Protein AF-A0A7V0Z5K1-F1 (afdb_monomer)

pLDDT: mean 81.0, std 16.74, range [35.5, 97.25]

Structure (mmCIF, N/CA/C/O backbone):
data_AF-A0A7V0Z5K1-F1
#
_entry.id   AF-A0A7V0Z5K1-F1
#
loop_
_atom_site.group_PDB
_atom_site.id
_atom_site.type_symbol
_atom_site.label_atom_id
_atom_site.label_alt_id
_atom_site.label_comp_id
_atom_site.label_asym_id
_atom_site.label_entity_id
_atom_site.label_seq_id
_atom_site.pdbx_PDB_ins_code
_atom_site.Cartn_x
_atom_site.Cartn_y
_atom_site.Cartn_z
_atom_site.occupancy
_atom_site.B_iso_or_equiv
_atom_site.auth_seq_id
_atom_site.auth_comp_id
_atom_site.auth_asym_id
_atom_site.auth_atom_id
_atom_site.pdbx_PDB_model_num
ATOM 1 N N . MET A 1 1 ? 44.130 6.500 -6.501 1.00 37.78 1 MET A N 1
ATOM 2 C CA . MET A 1 1 ? 42.808 7.122 -6.704 1.00 37.78 1 MET A CA 1
ATOM 3 C C . MET A 1 1 ? 42.541 7.096 -8.199 1.00 37.78 1 MET A C 1
ATOM 5 O O . MET A 1 1 ? 42.992 7.978 -8.914 1.00 37.78 1 MET A O 1
ATOM 9 N N . ARG A 1 2 ? 41.997 5.974 -8.691 1.00 42.97 2 ARG A N 1
ATOM 10 C CA . ARG A 1 2 ? 41.716 5.801 -10.118 1.00 42.97 2 ARG A CA 1
ATOM 11 C C . ARG A 1 2 ? 40.490 6.647 -10.420 1.00 42.97 2 ARG A C 1
ATOM 13 O O . ARG A 1 2 ? 39.440 6.419 -9.828 1.00 42.97 2 ARG A O 1
ATOM 20 N N . ILE A 1 3 ? 40.665 7.624 -11.299 1.00 46.34 3 ILE A N 1
ATOM 21 C CA . ILE A 1 3 ? 39.596 8.082 -12.179 1.00 46.34 3 ILE A CA 1
ATOM 22 C C . ILE A 1 3 ? 38.985 6.784 -12.718 1.00 46.34 3 ILE A C 1
ATOM 24 O O . ILE A 1 3 ? 39.670 6.044 -13.417 1.00 46.34 3 ILE A O 1
ATOM 28 N N . LEU A 1 4 ? 37.789 6.415 -12.251 1.00 48.31 4 LEU A N 1
ATOM 29 C CA . LEU A 1 4 ? 36.983 5.403 -12.926 1.00 48.31 4 LEU A CA 1
ATOM 30 C C . LEU A 1 4 ? 36.868 5.925 -14.350 1.00 48.31 4 LEU A C 1
ATOM 32 O O . LEU A 1 4 ? 36.308 7.006 -14.523 1.00 48.31 4 LEU A O 1
ATOM 36 N N . ASP A 1 5 ? 37.544 5.258 -15.288 1.00 53.50 5 ASP A N 1
ATOM 37 C CA . ASP A 1 5 ? 37.783 5.728 -16.650 1.00 53.50 5 ASP A CA 1
ATOM 38 C C . ASP A 1 5 ? 36.546 6.442 -17.187 1.00 53.50 5 ASP A C 1
ATOM 40 O O . ASP A 1 5 ? 35.532 5.813 -17.489 1.00 53.50 5 ASP A O 1
ATOM 44 N N . ALA A 1 6 ? 36.612 7.773 -17.269 1.00 56.00 6 ALA A N 1
ATOM 45 C CA . ALA A 1 6 ? 35.487 8.582 -17.724 1.00 56.00 6 ALA A CA 1
ATOM 46 C C . ALA A 1 6 ? 35.054 8.166 -19.142 1.00 56.00 6 ALA A C 1
ATOM 48 O O . ALA A 1 6 ? 33.877 8.267 -19.471 1.00 56.00 6 ALA A O 1
ATOM 49 N N . GLY A 1 7 ? 35.986 7.617 -19.935 1.00 57.88 7 GLY A N 1
ATOM 50 C CA . GLY A 1 7 ? 35.713 6.968 -21.218 1.00 57.88 7 GLY A CA 1
ATOM 51 C C . GLY A 1 7 ? 34.882 5.687 -21.090 1.00 57.88 7 GLY A C 1
ATOM 52 O O . GLY A 1 7 ? 33.883 5.557 -21.781 1.00 57.88 7 GLY A O 1
ATOM 53 N N . TYR A 1 8 ? 35.201 4.793 -20.147 1.00 59.69 8 TYR A N 1
ATOM 54 C CA . TYR A 1 8 ? 34.427 3.565 -19.919 1.00 59.69 8 TYR A CA 1
ATOM 55 C C . TYR A 1 8 ? 33.021 3.865 -19.388 1.00 59.69 8 TYR A C 1
ATOM 57 O O . TYR A 1 8 ? 32.052 3.237 -19.802 1.00 59.69 8 TYR A O 1
ATOM 65 N N . VAL A 1 9 ? 32.879 4.842 -18.486 1.00 61.00 9 VAL A N 1
ATOM 66 C CA . VAL A 1 9 ? 31.556 5.265 -18.004 1.00 61.00 9 VAL A CA 1
ATOM 67 C C . VAL A 1 9 ? 30.765 5.934 -19.129 1.00 61.00 9 VAL A C 1
ATOM 69 O O . VAL A 1 9 ? 29.596 5.612 -19.284 1.00 61.00 9 VAL A O 1
ATOM 72 N N . SER A 1 10 ? 31.391 6.797 -19.939 1.00 63.28 10 SER A N 1
ATOM 73 C CA . SER A 1 10 ? 30.771 7.452 -21.104 1.00 63.28 10 SER A CA 1
ATOM 74 C C . SER A 1 10 ? 30.281 6.453 -22.153 1.00 63.28 10 SER A C 1
ATOM 76 O O . SER A 1 10 ? 29.160 6.582 -22.633 1.00 63.28 10 SER A O 1
ATOM 78 N N . GLU A 1 11 ? 31.102 5.468 -22.518 1.00 66.81 11 GLU A N 1
ATOM 79 C CA . GLU A 1 11 ? 30.766 4.463 -23.536 1.00 66.81 11 GLU A CA 1
ATOM 80 C C . GLU A 1 11 ? 29.673 3.498 -23.056 1.00 66.81 11 GLU A C 1
ATOM 82 O O . GLU A 1 11 ? 28.839 3.070 -23.850 1.00 66.81 11 GLU A O 1
ATOM 87 N N . ASN A 1 12 ? 29.618 3.218 -21.749 1.00 72.69 12 ASN A N 1
ATOM 88 C CA . ASN A 1 12 ? 28.630 2.317 -21.154 1.00 72.69 12 ASN A CA 1
ATOM 89 C C . ASN A 1 12 ? 27.445 3.046 -20.490 1.00 72.69 12 ASN A C 1
ATOM 91 O O . ASN A 1 12 ? 26.590 2.388 -19.895 1.00 72.69 12 ASN A O 1
ATOM 95 N N . MET A 1 13 ? 27.354 4.384 -20.571 1.00 76.44 13 MET A N 1
ATOM 96 C CA . MET A 1 13 ? 26.249 5.146 -19.961 1.00 76.44 13 MET A CA 1
ATOM 97 C C . MET A 1 13 ? 24.903 4.711 -20.532 1.00 76.44 13 MET A C 1
ATOM 99 O O . MET A 1 13 ? 23.965 4.477 -19.775 1.00 76.44 13 MET A O 1
ATOM 103 N N . ASP A 1 14 ? 24.799 4.571 -21.853 1.00 80.38 14 ASP A N 1
ATOM 104 C CA . ASP A 1 14 ? 23.545 4.195 -22.508 1.00 80.38 14 ASP A CA 1
ATOM 105 C C . ASP A 1 14 ? 23.090 2.786 -22.122 1.00 80.38 14 ASP A C 1
ATOM 107 O O . ASP A 1 14 ? 21.895 2.547 -21.930 1.00 80.38 14 ASP A O 1
ATOM 111 N N . GLU A 1 15 ? 24.034 1.857 -21.977 1.00 80.31 15 GLU A N 1
ATOM 112 C CA . GLU A 1 15 ? 23.768 0.491 -21.530 1.00 80.31 15 GLU A CA 1
ATOM 113 C C . GLU A 1 15 ? 23.374 0.457 -20.050 1.00 80.31 15 GLU A C 1
ATOM 115 O O . GLU A 1 15 ? 22.356 -0.138 -19.700 1.00 80.31 15 GLU A O 1
ATOM 120 N N . ALA A 1 16 ? 24.089 1.190 -19.193 1.00 80.44 16 ALA A N 1
ATOM 121 C CA . ALA A 1 16 ? 23.734 1.342 -17.788 1.00 80.44 16 ALA A CA 1
ATOM 122 C C . ALA A 1 16 ? 22.339 1.965 -17.632 1.00 80.44 16 ALA A C 1
ATOM 124 O O . ALA A 1 16 ? 21.521 1.468 -16.862 1.00 80.44 16 ALA A O 1
ATOM 125 N N . HIS A 1 17 ? 22.017 3.008 -18.399 1.00 80.94 17 HIS A N 1
ATOM 126 C CA . HIS A 1 17 ? 20.690 3.613 -18.401 1.00 80.94 17 HIS A CA 1
ATOM 127 C C . HIS A 1 17 ? 19.615 2.636 -18.869 1.00 80.94 17 HIS A C 1
ATOM 129 O O . HIS A 1 17 ? 18.561 2.581 -18.244 1.00 80.94 17 HIS A O 1
ATOM 135 N N . LYS A 1 18 ? 19.851 1.855 -19.932 1.00 83.06 18 LYS A N 1
ATOM 136 C CA . LYS A 1 18 ? 18.919 0.798 -20.361 1.00 83.06 18 LYS A CA 1
ATOM 137 C C . LYS A 1 18 ? 18.683 -0.212 -19.240 1.00 83.06 18 LYS A C 1
ATOM 139 O O . LYS A 1 18 ? 17.529 -0.438 -18.889 1.00 83.06 18 LYS A O 1
ATOM 144 N N . LEU A 1 19 ? 19.747 -0.700 -18.607 1.00 82.06 19 LEU A N 1
ATOM 145 C CA . LEU A 1 19 ? 19.650 -1.636 -17.492 1.00 82.06 19 LEU A CA 1
ATOM 146 C C . LEU A 1 19 ? 18.870 -1.0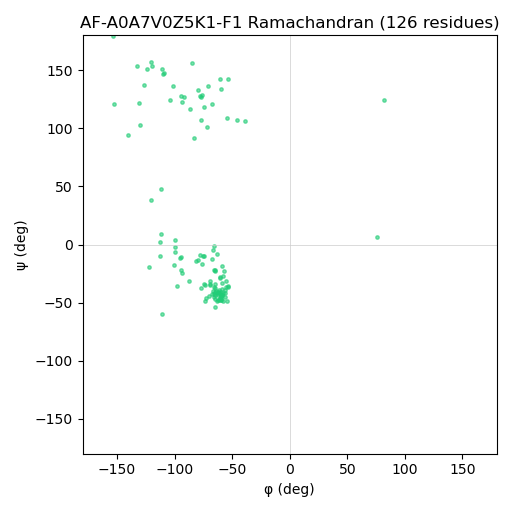38 -16.314 1.00 82.06 19 LEU A C 1
ATOM 148 O O . LEU A 1 19 ? 17.958 -1.675 -15.799 1.00 82.06 19 LEU A O 1
ATOM 152 N N . PHE A 1 20 ? 19.158 0.209 -15.924 1.00 79.81 20 PHE A N 1
ATOM 153 C CA . PHE A 1 20 ? 18.401 0.903 -14.878 1.00 79.81 20 PHE A CA 1
ATOM 154 C C . PHE A 1 20 ? 16.921 1.014 -15.226 1.00 79.81 20 PHE A C 1
ATOM 156 O O . PHE A 1 20 ? 16.076 0.851 -14.350 1.00 79.81 20 PHE A O 1
ATOM 163 N N . ARG A 1 21 ? 16.588 1.251 -16.500 1.00 80.12 21 ARG A N 1
ATOM 164 C CA . ARG A 1 21 ? 15.191 1.264 -16.932 1.00 80.12 21 ARG A CA 1
ATOM 165 C C . ARG A 1 21 ? 14.530 -0.098 -16.810 1.00 80.12 21 ARG A C 1
ATOM 167 O O . ARG A 1 21 ? 13.369 -0.170 -16.433 1.00 80.12 21 ARG A O 1
ATOM 174 N N . GLU A 1 22 ? 15.253 -1.171 -17.082 1.00 80.94 22 GLU A N 1
ATOM 175 C CA . GLU A 1 22 ? 14.721 -2.531 -17.017 1.00 80.94 22 GLU A CA 1
ATOM 176 C C . GLU A 1 22 ? 14.520 -3.025 -15.578 1.00 80.94 22 GLU A C 1
ATOM 178 O O . GLU A 1 22 ? 13.537 -3.714 -15.301 1.00 80.94 22 GLU A O 1
ATOM 183 N N . ILE A 1 23 ? 15.390 -2.628 -14.646 1.00 82.94 23 ILE A N 1
ATOM 184 C CA . ILE A 1 23 ? 15.346 -3.106 -13.253 1.00 82.94 23 ILE A CA 1
ATOM 185 C C . ILE A 1 23 ? 14.572 -2.189 -12.299 1.00 82.94 23 ILE A C 1
ATOM 187 O O . ILE A 1 23 ? 14.326 -2.573 -11.157 1.00 82.94 23 ILE A O 1
ATOM 191 N N . TYR A 1 24 ? 14.212 -0.972 -12.717 1.00 85.00 24 TYR A N 1
ATOM 192 C CA . TYR A 1 24 ? 13.533 -0.024 -11.835 1.00 85.00 24 TYR A CA 1
ATOM 193 C C . TYR A 1 24 ? 12.052 -0.378 -11.664 1.00 85.00 24 TYR A C 1
ATOM 195 O O . TYR A 1 24 ? 11.230 -0.174 -12.564 1.00 85.00 24 TYR A O 1
ATOM 203 N N . THR A 1 25 ? 11.715 -0.896 -10.482 1.00 91.81 25 THR A N 1
ATOM 204 C CA . THR A 1 25 ? 10.358 -1.310 -10.125 1.00 91.81 25 THR A CA 1
ATOM 205 C 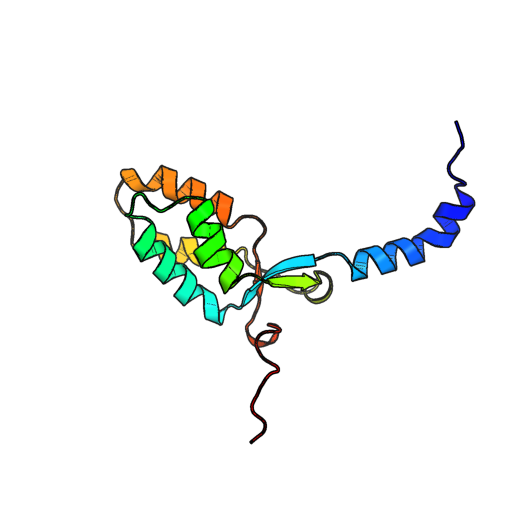C . THR A 1 25 ? 9.727 -0.419 -9.066 1.00 91.81 25 THR A C 1
ATOM 207 O O . THR A 1 25 ? 10.407 0.094 -8.179 1.00 91.81 25 THR A O 1
ATOM 210 N N . ILE A 1 26 ? 8.404 -0.319 -9.114 1.00 92.81 26 ILE A N 1
ATOM 211 C CA . ILE A 1 26 ? 7.563 0.263 -8.073 1.00 92.81 26 ILE A CA 1
ATOM 212 C C . ILE A 1 26 ? 6.568 -0.753 -7.533 1.00 92.81 26 ILE A C 1
ATOM 214 O O . ILE A 1 26 ? 6.157 -1.674 -8.237 1.00 92.81 26 ILE A O 1
ATOM 218 N N . MET A 1 27 ? 6.155 -0.544 -6.286 1.00 96.12 27 MET A N 1
ATOM 219 C CA . MET A 1 27 ? 5.056 -1.283 -5.681 1.00 96.12 27 MET A CA 1
ATOM 220 C C . MET A 1 27 ? 3.728 -0.746 -6.204 1.00 96.12 27 MET A C 1
ATOM 222 O O . MET A 1 27 ? 3.458 0.454 -6.115 1.00 96.12 27 MET A O 1
ATOM 226 N N . VAL A 1 28 ? 2.892 -1.636 -6.725 1.00 96.00 28 VAL A N 1
ATOM 227 C CA . VAL A 1 28 ? 1.588 -1.282 -7.283 1.00 96.00 28 VAL A CA 1
ATOM 228 C C . VAL A 1 28 ? 0.483 -2.193 -6.772 1.00 96.00 28 VAL A C 1
ATOM 230 O O . VAL A 1 28 ? 0.716 -3.350 -6.422 1.00 96.00 28 VAL A O 1
ATOM 233 N N . VAL A 1 29 ? -0.733 -1.657 -6.771 1.00 96.38 29 VAL A N 1
ATOM 234 C CA . VAL A 1 29 ? -1.990 -2.356 -6.502 1.00 96.38 29 VAL A CA 1
ATOM 235 C C . VAL A 1 29 ? -2.942 -2.093 -7.662 1.00 96.38 29 VAL A C 1
ATOM 237 O O . VAL A 1 29 ? -3.061 -0.965 -8.134 1.00 96.38 29 VAL A O 1
ATOM 240 N N . SER A 1 30 ? -3.648 -3.130 -8.109 1.00 94.88 30 SER A N 1
ATOM 241 C CA . SER A 1 30 ? -4.702 -2.984 -9.115 1.00 94.88 30 SER A CA 1
ATOM 242 C C . SER A 1 30 ? -5.926 -2.279 -8.526 1.00 94.88 30 SER A C 1
ATOM 244 O O . SER A 1 30 ? -6.365 -2.612 -7.424 1.00 94.88 30 SER A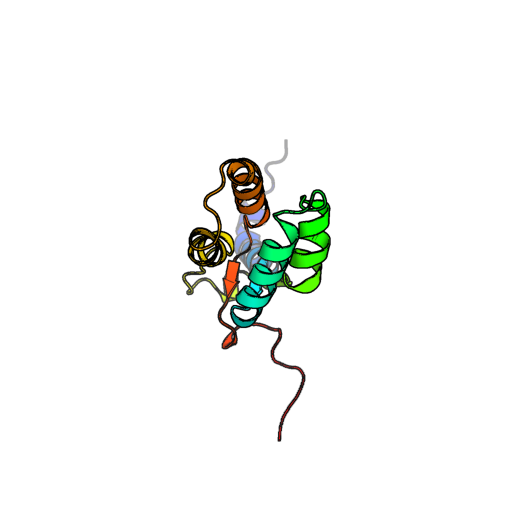 O 1
ATOM 246 N N . GLU A 1 31 ? -6.504 -1.328 -9.261 1.00 93.75 31 GLU A N 1
ATOM 247 C CA . GLU A 1 31 ? -7.633 -0.510 -8.797 1.00 93.75 31 GLU A CA 1
ATOM 248 C C . GLU A 1 31 ? -8.828 -1.342 -8.295 1.00 93.75 31 GLU A C 1
ATOM 250 O O . GLU A 1 31 ? -9.441 -0.996 -7.287 1.00 93.75 31 GLU A O 1
ATOM 255 N N . ASP A 1 32 ? -9.110 -2.492 -8.916 1.00 93.12 32 ASP A N 1
ATOM 256 C CA . ASP A 1 32 ? -10.198 -3.396 -8.513 1.00 93.12 32 ASP A CA 1
ATOM 257 C C . ASP A 1 32 ? -9.984 -4.069 -7.145 1.00 93.12 32 ASP A C 1
ATOM 259 O O . ASP A 1 32 ? -10.913 -4.657 -6.598 1.00 93.12 32 ASP A O 1
ATOM 263 N N . LYS A 1 33 ? -8.775 -3.998 -6.575 1.00 94.88 33 LYS A N 1
ATOM 264 C CA . LYS A 1 33 ? -8.461 -4.534 -5.240 1.00 94.88 33 LYS A CA 1
ATOM 265 C C . LYS A 1 33 ? -8.553 -3.495 -4.130 1.00 94.88 33 LYS A C 1
ATOM 267 O O . LYS A 1 33 ? -8.556 -3.865 -2.956 1.00 94.88 33 LYS A O 1
ATOM 272 N N . VAL A 1 34 ? -8.657 -2.210 -4.467 1.00 94.50 34 VAL A N 1
ATOM 273 C CA . VAL A 1 34 ? -8.658 -1.121 -3.478 1.00 94.50 34 VAL A CA 1
ATOM 274 C C . VAL A 1 34 ? -9.813 -1.256 -2.486 1.00 94.50 34 VAL A C 1
ATOM 276 O O . VAL A 1 34 ? -9.614 -1.059 -1.290 1.00 94.50 34 VAL A O 1
ATOM 279 N N . GLU A 1 35 ? -11.007 -1.630 -2.948 1.00 92.25 35 GLU A N 1
ATOM 280 C CA . GLU A 1 35 ? -12.175 -1.788 -2.072 1.00 92.25 35 GLU A CA 1
ATOM 281 C C . GLU A 1 35 ? -11.978 -2.918 -1.047 1.00 92.25 35 GLU A C 1
ATOM 283 O O . GLU A 1 35 ? -12.281 -2.753 0.135 1.00 92.25 35 GLU A O 1
ATOM 288 N N . HIS A 1 36 ? -11.372 -4.031 -1.466 1.00 94.50 36 HIS A N 1
ATOM 289 C CA . HIS A 1 36 ? -11.048 -5.152 -0.581 1.00 94.50 36 HIS A CA 1
ATOM 290 C C . HIS A 1 36 ? -10.006 -4.751 0.473 1.00 94.50 36 HIS A C 1
ATOM 292 O O . HIS A 1 36 ? -10.164 -5.050 1.659 1.00 94.50 36 HIS A O 1
ATOM 298 N N . 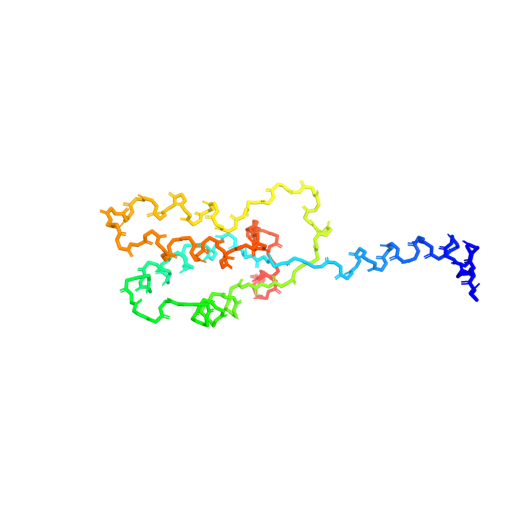ILE A 1 37 ? -8.964 -4.023 0.056 1.00 95.19 37 ILE A N 1
ATOM 299 C CA . ILE A 1 37 ? -7.943 -3.468 0.955 1.00 95.19 37 ILE A CA 1
ATOM 300 C C . ILE A 1 37 ? -8.583 -2.531 1.981 1.00 95.19 37 ILE A C 1
ATOM 302 O O . ILE A 1 37 ? -8.320 -2.648 3.180 1.00 95.19 37 ILE A O 1
ATOM 306 N N . LEU A 1 38 ? -9.446 -1.621 1.525 1.00 92.12 38 LEU A N 1
ATOM 307 C CA . LEU A 1 38 ? -10.150 -0.685 2.391 1.00 92.12 38 LEU A CA 1
ATOM 308 C C . LEU A 1 38 ? -10.992 -1.421 3.434 1.00 92.12 38 LEU A C 1
ATOM 310 O O . LEU A 1 38 ? -10.977 -1.031 4.601 1.00 92.12 38 LEU A O 1
ATOM 314 N N . GLN A 1 39 ? -11.705 -2.476 3.035 1.00 90.88 39 GLN A N 1
ATOM 315 C CA . GLN A 1 39 ? -12.517 -3.263 3.956 1.00 90.88 39 GLN A CA 1
ATOM 316 C C . GLN A 1 39 ? -11.652 -3.926 5.034 1.00 90.88 39 GLN A C 1
ATOM 318 O O . GLN A 1 39 ? -11.915 -3.740 6.221 1.00 90.88 39 GLN A O 1
ATOM 323 N N . LYS A 1 40 ? -10.547 -4.583 4.648 1.00 93.06 40 LYS A N 1
ATOM 324 C CA . LYS A 1 40 ? -9.593 -5.158 5.612 1.00 93.06 40 LYS A CA 1
ATOM 325 C C . LYS A 1 40 ? -9.058 -4.118 6.596 1.00 93.06 40 LYS A C 1
ATOM 327 O O . LYS A 1 40 ? -8.931 -4.399 7.786 1.00 93.06 40 LYS A O 1
ATOM 332 N N . ILE A 1 41 ? -8.732 -2.919 6.111 1.00 91.31 41 ILE A N 1
ATOM 333 C CA . ILE A 1 41 ? -8.248 -1.824 6.957 1.00 91.31 41 ILE A CA 1
ATOM 334 C C . ILE A 1 41 ? -9.335 -1.367 7.929 1.00 91.31 41 ILE A C 1
ATOM 336 O O . ILE A 1 41 ? -9.047 -1.223 9.114 1.00 91.31 41 ILE A O 1
ATOM 340 N N . LYS A 1 42 ? -10.571 -1.157 7.461 1.00 86.94 42 LYS A N 1
ATOM 341 C CA . LYS A 1 42 ? -11.701 -0.752 8.314 1.00 86.94 42 LYS A CA 1
ATOM 342 C C . LYS A 1 42 ? -11.956 -1.763 9.429 1.00 86.94 42 LYS A C 1
ATOM 344 O O . LYS A 1 42 ? -12.138 -1.360 10.574 1.00 86.94 42 LYS A O 1
ATOM 349 N N . ASP A 1 43 ? -11.891 -3.052 9.116 1.00 87.75 43 ASP A N 1
ATOM 350 C CA . ASP A 1 43 ? -12.100 -4.116 10.099 1.00 87.75 43 ASP A CA 1
ATOM 351 C C . ASP A 1 43 ? -10.947 -4.190 11.112 1.00 87.75 43 ASP A C 1
ATOM 353 O O . ASP A 1 43 ? -11.148 -4.459 12.298 1.00 87.75 43 ASP A O 1
ATOM 357 N N . ALA A 1 44 ? -9.719 -3.914 10.666 1.00 88.88 44 ALA A N 1
ATOM 358 C CA . ALA A 1 44 ? -8.536 -4.038 11.503 1.00 88.88 44 ALA A CA 1
ATOM 359 C C . ALA A 1 44 ? -8.211 -2.788 12.326 1.00 88.88 44 ALA A C 1
ATOM 361 O O . ALA A 1 44 ? -7.681 -2.943 13.425 1.00 88.88 44 ALA A O 1
ATOM 362 N N . VAL A 1 45 ? -8.509 -1.572 11.849 1.00 82.88 45 VAL A N 1
ATOM 363 C CA . VAL A 1 45 ? -8.033 -0.306 12.449 1.00 82.88 45 VAL A CA 1
ATOM 364 C C . VAL A 1 45 ? -8.506 -0.116 13.894 1.00 82.88 45 VAL A C 1
ATOM 366 O O . VAL A 1 45 ? -7.796 0.467 14.716 1.00 82.88 45 VAL A O 1
ATOM 369 N N . PHE A 1 46 ? -9.656 -0.682 14.258 1.00 79.31 46 PHE A N 1
ATOM 370 C CA . PHE A 1 46 ? -10.164 -0.664 15.633 1.00 79.31 46 PHE A CA 1
ATOM 371 C C . PHE A 1 46 ? -9.535 -1.733 16.535 1.00 79.31 46 PHE A C 1
ATOM 373 O O . PHE A 1 46 ? -9.620 -1.630 17.755 1.00 79.31 46 PHE A O 1
ATOM 380 N N . SER A 1 47 ? -8.852 -2.723 15.963 1.00 82.56 47 SER A N 1
ATOM 381 C CA . SER A 1 47 ? -8.166 -3.778 16.709 1.00 82.56 47 SER A CA 1
ATOM 382 C C . SER A 1 47 ? -6.761 -3.359 17.159 1.00 82.56 47 SER A C 1
ATOM 384 O O . SER A 1 47 ? -6.099 -2.522 16.534 1.00 82.56 47 SER A O 1
ATOM 386 N N . ASP A 1 48 ? -6.260 -4.005 18.211 1.00 82.62 48 ASP A N 1
ATOM 387 C CA . ASP A 1 48 ? -4.871 -3.854 18.678 1.00 82.62 48 ASP A CA 1
ATOM 388 C C . ASP A 1 48 ? -3.854 -4.567 17.775 1.00 82.62 48 ASP A C 1
ATOM 390 O O . ASP A 1 48 ? -2.646 -4.380 17.902 1.00 82.62 48 ASP A O 1
ATOM 394 N N . ARG A 1 49 ? -4.332 -5.387 16.831 1.00 85.31 49 ARG A N 1
ATOM 395 C CA . ARG A 1 49 ? -3.481 -6.102 15.872 1.00 85.31 49 ARG A CA 1
ATOM 396 C C . ARG A 1 49 ? -3.029 -5.211 14.718 1.00 85.31 49 ARG A C 1
ATOM 398 O O . ARG A 1 49 ? -2.131 -5.604 13.982 1.00 85.31 49 ARG A O 1
ATOM 405 N N . PHE A 1 50 ? -3.636 -4.035 14.557 1.00 89.56 50 PHE A N 1
ATOM 406 C CA . PHE A 1 50 ? -3.309 -3.106 13.484 1.00 89.56 50 PHE A CA 1
ATOM 407 C C . PHE A 1 50 ? -1.949 -2.444 13.714 1.00 89.56 50 PHE A C 1
ATOM 409 O O . PHE A 1 50 ? -1.804 -1.518 14.511 1.00 89.56 50 PHE A O 1
ATOM 416 N N . ASN A 1 51 ? -0.947 -2.950 13.005 1.00 92.62 51 ASN A N 1
ATOM 417 C CA . ASN A 1 51 ? 0.422 -2.460 12.999 1.00 92.62 51 ASN A CA 1
ATOM 418 C C . ASN A 1 51 ? 1.093 -2.812 11.660 1.00 92.62 51 ASN A C 1
ATOM 420 O O . ASN A 1 51 ? 0.494 -3.458 10.797 1.00 92.62 51 ASN A O 1
ATOM 424 N N . TRP A 1 52 ? 2.355 -2.418 11.500 1.00 94.44 52 TRP A N 1
ATOM 425 C CA . TRP A 1 52 ? 3.124 -2.664 10.280 1.00 94.44 52 TRP A CA 1
ATOM 426 C C . TRP A 1 52 ? 3.205 -4.144 9.880 1.00 94.44 52 TRP A C 1
ATOM 428 O O . TRP A 1 52 ? 3.103 -4.472 8.700 1.00 94.44 52 TRP A O 1
ATOM 438 N N . LEU A 1 53 ? 3.358 -5.056 10.847 1.00 95.31 53 LEU A N 1
ATOM 439 C CA . LEU A 1 53 ? 3.455 -6.489 10.561 1.00 95.31 53 LEU A CA 1
ATOM 440 C C . LEU A 1 53 ? 2.143 -7.024 9.979 1.00 95.31 53 LEU A C 1
ATOM 442 O O . LEU A 1 53 ? 2.163 -7.776 9.004 1.00 95.31 53 LEU A O 1
ATOM 446 N N . TRP A 1 54 ? 1.014 -6.606 10.554 1.00 95.75 54 TRP A N 1
ATOM 447 C CA . TRP A 1 54 ? -0.305 -6.924 10.020 1.00 95.75 54 TRP A CA 1
ATOM 448 C C . TRP A 1 54 ? -0.479 -6.351 8.611 1.00 95.75 54 TRP A C 1
ATOM 450 O O . TRP A 1 54 ? -0.843 -7.095 7.708 1.00 95.75 54 TRP A O 1
ATOM 460 N N . PHE A 1 55 ? -0.131 -5.079 8.388 1.00 96.25 55 PHE A N 1
ATOM 461 C CA . PHE A 1 55 ? -0.251 -4.444 7.072 1.00 96.25 55 PHE A CA 1
ATOM 462 C C . PHE A 1 55 ? 0.585 -5.170 6.009 1.00 96.25 55 PHE A C 1
ATOM 464 O O . PHE A 1 55 ? 0.096 -5.492 4.928 1.00 96.25 55 PHE A O 1
ATOM 471 N N . LYS A 1 56 ? 1.835 -5.515 6.333 1.00 96.00 56 LYS A N 1
ATOM 472 C CA . LYS A 1 56 ? 2.707 -6.265 5.425 1.00 96.00 56 LYS A CA 1
ATOM 473 C C . LYS A 1 56 ? 2.124 -7.635 5.068 1.00 96.00 56 LYS A C 1
ATOM 475 O O . LYS A 1 56 ? 2.194 -8.043 3.913 1.00 96.00 56 LYS A O 1
ATOM 480 N N . LYS A 1 57 ? 1.565 -8.347 6.049 1.00 97.06 57 LYS A N 1
ATOM 481 C CA . LYS A 1 57 ? 0.992 -9.685 5.851 1.00 97.06 57 LYS A CA 1
ATOM 482 C C . LYS A 1 57 ? -0.326 -9.650 5.080 1.00 97.06 57 LYS A C 1
ATOM 484 O O . LYS A 1 57 ? -0.519 -10.462 4.189 1.00 97.06 57 LYS A O 1
ATOM 489 N N . GLU A 1 58 ? -1.228 -8.751 5.450 1.00 96.88 58 GLU A N 1
ATOM 490 C CA . GLU A 1 58 ? -2.615 -8.771 4.977 1.00 96.88 58 GLU A CA 1
ATOM 491 C C . GLU A 1 58 ? -2.858 -7.893 3.753 1.00 96.88 58 GLU A C 1
ATOM 493 O O . GLU A 1 58 ? -3.842 -8.121 3.050 1.00 96.88 58 GLU A O 1
ATOM 498 N N . ILE A 1 59 ? -1.997 -6.893 3.521 1.00 96.69 59 ILE A N 1
ATOM 499 C CA . ILE A 1 59 ? -2.107 -5.958 2.398 1.00 96.69 59 ILE A CA 1
ATOM 500 C C . ILE A 1 59 ? -0.975 -6.182 1.395 1.00 96.69 59 ILE A C 1
ATOM 502 O O . ILE A 1 59 ? -1.242 -6.514 0.242 1.00 96.69 59 ILE A O 1
ATOM 506 N N . ILE A 1 60 ? 0.288 -6.045 1.820 1.00 96.50 60 ILE A N 1
ATOM 507 C CA . ILE A 1 60 ? 1.424 -6.112 0.884 1.00 96.50 60 ILE A CA 1
ATOM 508 C C . ILE A 1 60 ? 1.539 -7.503 0.263 1.00 96.50 60 ILE A C 1
ATOM 510 O O . ILE A 1 60 ? 1.535 -7.626 -0.955 1.00 96.50 60 ILE A O 1
ATOM 514 N N . ALA A 1 61 ? 1.600 -8.552 1.084 1.00 96.50 61 ALA A N 1
ATOM 515 C CA . ALA A 1 61 ? 1.797 -9.911 0.584 1.00 96.50 61 ALA A CA 1
ATOM 516 C C . ALA A 1 61 ? 0.634 -10.434 -0.279 1.00 96.50 61 ALA A C 1
ATOM 518 O O . ALA A 1 61 ? 0.841 -11.362 -1.056 1.00 96.50 61 ALA A O 1
ATOM 519 N N . GLU A 1 62 ? -0.569 -9.869 -0.139 1.00 96.38 62 GLU A N 1
ATOM 520 C CA . GLU A 1 62 ? -1.760 -10.339 -0.854 1.00 96.38 62 GLU A CA 1
ATOM 521 C C . GLU A 1 62 ? -2.072 -9.527 -2.117 1.00 96.38 62 GLU A C 1
ATOM 523 O O . GLU A 1 62 ? -2.517 -10.101 -3.108 1.00 96.38 62 GLU A O 1
ATOM 528 N N . TYR A 1 63 ? -1.838 -8.210 -2.106 1.00 96.31 63 TYR A N 1
ATOM 529 C CA . TYR A 1 63 ? -2.307 -7.324 -3.180 1.00 96.31 63 TYR A CA 1
ATOM 530 C C . TYR A 1 63 ? -1.210 -6.524 -3.878 1.00 96.31 63 TYR A C 1
ATOM 532 O O . TYR A 1 63 ? -1.455 -6.010 -4.970 1.00 96.31 63 TYR A O 1
ATOM 540 N N . VAL A 1 64 ? -0.034 -6.373 -3.264 1.00 96.12 64 VAL A N 1
ATOM 541 C CA . VAL A 1 64 ? 1.028 -5.517 -3.801 1.00 96.12 64 VAL A CA 1
ATOM 542 C C . VAL A 1 64 ? 1.995 -6.351 -4.627 1.00 96.12 64 VAL A C 1
ATOM 544 O O . VAL A 1 64 ? 2.555 -7.337 -4.153 1.00 96.12 64 VAL A O 1
ATOM 547 N N . ILE A 1 65 ? 2.244 -5.909 -5.854 1.00 94.06 65 ILE A N 1
ATOM 548 C CA . ILE A 1 65 ? 3.258 -6.488 -6.739 1.00 94.06 65 ILE A CA 1
ATOM 549 C C . ILE A 1 65 ? 4.294 -5.435 -7.112 1.00 94.06 65 ILE A C 1
ATOM 551 O O . ILE A 1 65 ? 4.027 -4.236 -7.053 1.00 94.06 65 ILE A O 1
ATOM 555 N N . ASN A 1 66 ? 5.487 -5.888 -7.491 1.00 92.69 66 ASN A N 1
ATOM 556 C CA . ASN A 1 66 ? 6.511 -5.013 -8.046 1.00 92.69 66 ASN A CA 1
ATOM 557 C C . ASN A 1 66 ? 6.402 -5.021 -9.567 1.00 92.69 66 ASN A C 1
ATOM 559 O O . ASN A 1 66 ? 6.515 -6.073 -10.192 1.00 92.69 66 ASN A O 1
ATOM 563 N N . GLU A 1 67 ? 6.212 -3.847 -10.149 1.00 91.19 67 GLU A N 1
ATOM 564 C CA . GLU A 1 67 ? 6.108 -3.661 -11.591 1.00 91.19 67 GLU A CA 1
ATOM 565 C C . GLU A 1 67 ? 7.138 -2.655 -12.080 1.00 91.19 67 GLU A C 1
ATOM 567 O O . GLU A 1 67 ? 7.527 -1.740 -11.357 1.00 91.19 67 GLU A O 1
ATOM 572 N N . ASN A 1 68 ? 7.571 -2.802 -13.329 1.00 89.50 68 ASN A N 1
ATOM 573 C CA . ASN A 1 68 ? 8.523 -1.873 -13.920 1.00 89.50 68 ASN A CA 1
ATOM 574 C C . ASN A 1 68 ? 7.879 -0.483 -14.097 1.00 89.50 68 ASN A C 1
ATOM 576 O O . ASN A 1 68 ? 6.889 -0.345 -14.817 1.00 89.50 68 ASN A O 1
ATOM 580 N N . MET A 1 69 ? 8.463 0.551 -13.480 1.00 87.31 69 MET A N 1
ATOM 581 C CA . MET A 1 69 ? 7.916 1.918 -13.496 1.00 87.31 69 MET A CA 1
ATOM 582 C C . MET A 1 69 ? 7.772 2.484 -14.910 1.00 87.31 69 MET A C 1
ATOM 584 O O . MET A 1 69 ? 6.858 3.257 -15.184 1.00 87.31 69 MET A O 1
ATOM 588 N N . TRP A 1 70 ? 8.661 2.114 -15.835 1.00 86.38 70 TRP A N 1
ATOM 589 C CA . TRP A 1 70 ? 8.665 2.683 -17.182 1.00 86.38 70 TRP A CA 1
ATOM 590 C C . TRP A 1 70 ? 7.418 2.325 -17.981 1.00 86.38 70 TRP A C 1
ATOM 592 O O . TRP A 1 70 ? 7.061 3.077 -18.888 1.00 86.38 70 TRP A O 1
ATOM 602 N N . ARG A 1 71 ? 6.719 1.242 -17.609 1.00 86.75 71 ARG A N 1
ATOM 603 C CA . ARG A 1 71 ? 5.390 0.905 -18.144 1.00 86.75 71 ARG A CA 1
ATOM 604 C C . ARG A 1 71 ? 4.353 1.988 -17.845 1.00 86.75 71 ARG A C 1
ATOM 606 O O . ARG A 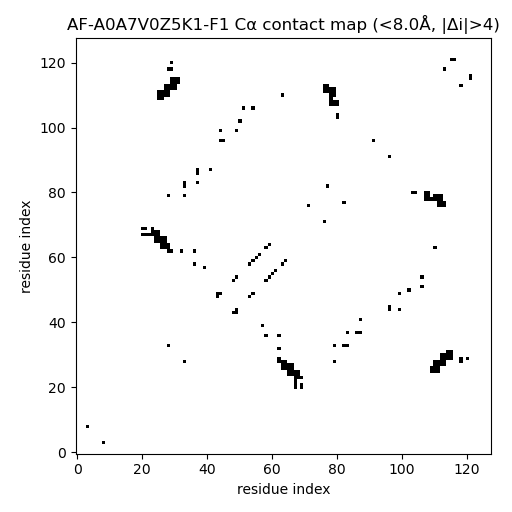1 71 ? 3.422 2.159 -18.622 1.00 86.75 71 ARG A O 1
ATOM 613 N N . TYR A 1 72 ? 4.543 2.729 -16.755 1.00 88.00 72 TYR A N 1
ATOM 614 C CA . TYR A 1 72 ? 3.597 3.719 -16.252 1.00 88.00 72 TYR A CA 1
ATOM 615 C C . TYR A 1 72 ? 4.093 5.163 -16.366 1.00 88.00 72 TYR A C 1
ATOM 617 O O . TYR A 1 72 ? 3.438 6.063 -15.862 1.00 88.00 72 TYR A O 1
ATOM 625 N N . LYS A 1 73 ? 5.217 5.417 -17.050 1.00 85.44 73 LYS A N 1
ATOM 626 C CA . LYS A 1 73 ? 5.836 6.757 -17.148 1.00 85.44 73 LYS A CA 1
ATOM 627 C C . LYS A 1 73 ? 4.909 7.849 -17.718 1.00 85.44 73 LYS A C 1
ATOM 629 O O . LYS A 1 73 ? 5.179 9.028 -17.531 1.00 85.44 73 LYS A O 1
ATOM 634 N N . GLU A 1 74 ? 3.885 7.453 -18.476 1.00 87.75 74 GLU A N 1
ATOM 635 C CA . GLU A 1 74 ? 2.907 8.348 -19.120 1.00 87.75 74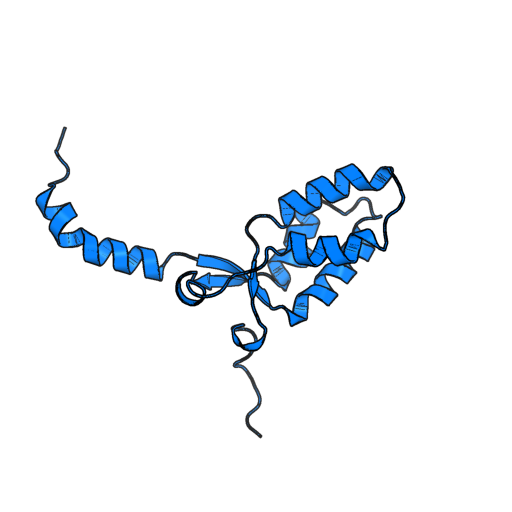 GLU A CA 1
ATOM 636 C C . GLU A 1 74 ? 1.593 8.443 -18.328 1.00 87.75 74 GLU A C 1
ATOM 638 O O . GLU A 1 74 ? 0.689 9.174 -18.723 1.00 87.75 74 GLU A O 1
ATOM 643 N N . TYR A 1 75 ? 1.480 7.705 -17.221 1.00 87.56 75 TYR A N 1
ATOM 644 C CA . TYR A 1 75 ? 0.298 7.670 -16.373 1.00 87.56 75 TYR A CA 1
ATOM 645 C C . TYR A 1 75 ? 0.520 8.526 -15.134 1.00 87.56 75 TYR A C 1
ATOM 647 O O . TYR A 1 75 ? 1.561 8.448 -14.483 1.00 87.56 75 TYR A O 1
ATOM 655 N N . ASP A 1 76 ? -0.501 9.297 -14.782 1.00 90.00 76 ASP A N 1
ATOM 656 C CA . ASP A 1 76 ? -0.570 9.957 -13.487 1.00 90.00 76 ASP A CA 1
ATOM 657 C C . ASP A 1 76 ? -1.113 8.949 -12.468 1.00 90.00 76 ASP A C 1
ATOM 659 O O . ASP A 1 76 ? -2.322 8.722 -12.369 1.00 90.00 76 ASP A O 1
ATOM 663 N N . LEU A 1 77 ? -0.202 8.224 -11.814 1.00 92.25 77 LEU A N 1
ATOM 664 C CA . LEU A 1 77 ? -0.574 7.198 -10.847 1.00 92.25 77 LEU A CA 1
ATOM 665 C C . LEU A 1 77 ? -0.974 7.840 -9.520 1.00 92.25 77 LEU A C 1
ATOM 667 O O . LEU A 1 77 ? -0.213 8.590 -8.914 1.00 92.25 77 LEU A O 1
ATOM 671 N N . GLU A 1 78 ? -2.148 7.468 -9.022 1.00 94.00 78 GLU A N 1
ATOM 672 C CA . GLU A 1 78 ? -2.622 7.913 -7.716 1.00 94.00 78 GLU A CA 1
ATOM 673 C C . GLU A 1 78 ? -1.959 7.079 -6.598 1.00 94.00 78 GLU A C 1
ATOM 675 O O . GLU A 1 78 ? -1.937 5.844 -6.681 1.00 94.00 78 GLU A O 1
ATOM 680 N N . PRO A 1 79 ? -1.425 7.697 -5.528 1.00 96.00 79 PRO A N 1
ATOM 681 C CA . PRO A 1 79 ? -0.954 6.960 -4.359 1.00 96.00 79 PRO A CA 1
ATOM 682 C C . PRO A 1 79 ? -2.088 6.169 -3.694 1.00 96.00 79 PRO A C 1
ATOM 684 O O . PRO A 1 79 ? -3.203 6.671 -3.535 1.00 96.00 79 PRO A O 1
ATOM 687 N N . LEU A 1 80 ? -1.792 4.964 -3.197 1.00 96.00 80 LEU A N 1
ATOM 688 C CA . LEU A 1 80 ? -2.776 4.128 -2.495 1.00 96.00 80 LEU A CA 1
ATOM 689 C C . LEU A 1 80 ? -3.422 4.860 -1.309 1.00 96.00 80 LEU A C 1
ATOM 691 O O . LEU A 1 80 ? -4.614 4.691 -1.045 1.00 96.00 80 LEU A O 1
ATOM 695 N N . TRP A 1 81 ? -2.644 5.686 -0.604 1.00 94.94 81 TRP A N 1
ATOM 696 C CA . TRP A 1 81 ? -3.141 6.458 0.529 1.00 94.94 81 TRP A CA 1
ATOM 697 C C . TRP A 1 81 ? -4.276 7.407 0.149 1.00 94.94 81 TRP A C 1
ATOM 699 O O . TRP A 1 81 ? -5.309 7.385 0.813 1.00 94.94 81 TRP A O 1
ATOM 709 N N . GLU A 1 82 ? -4.128 8.186 -0.922 1.00 92.44 82 GLU A N 1
ATOM 710 C CA . GLU A 1 82 ? -5.145 9.160 -1.342 1.00 92.44 82 GLU A CA 1
ATOM 711 C C . GLU A 1 82 ? -6.465 8.458 -1.696 1.00 92.44 82 GLU A C 1
ATOM 713 O O . GLU A 1 82 ? -7.549 8.842 -1.227 1.00 92.44 82 GLU A O 1
ATOM 718 N N . LYS A 1 83 ? -6.361 7.320 -2.393 1.00 89.81 83 LYS A N 1
ATOM 719 C CA . LYS A 1 83 ? -7.514 6.485 -2.739 1.00 89.81 83 LYS A CA 1
ATOM 720 C C . LYS A 1 83 ? -8.227 5.922 -1.507 1.00 89.81 83 LYS A C 1
ATOM 722 O O . LYS A 1 83 ? -9.456 5.890 -1.468 1.00 89.81 83 LYS A O 1
ATOM 727 N N . ILE A 1 84 ? -7.479 5.482 -0.494 1.00 89.81 84 ILE A N 1
ATOM 728 C CA . ILE A 1 84 ? -8.039 4.940 0.754 1.00 89.81 84 ILE A CA 1
ATOM 729 C C . ILE A 1 84 ? -8.619 6.060 1.621 1.00 89.81 84 ILE A C 1
ATOM 731 O O . ILE A 1 84 ? -9.752 5.949 2.091 1.00 89.81 84 ILE A O 1
ATOM 735 N N . ARG A 1 85 ? -7.871 7.146 1.833 1.00 87.75 85 ARG A N 1
ATOM 736 C CA 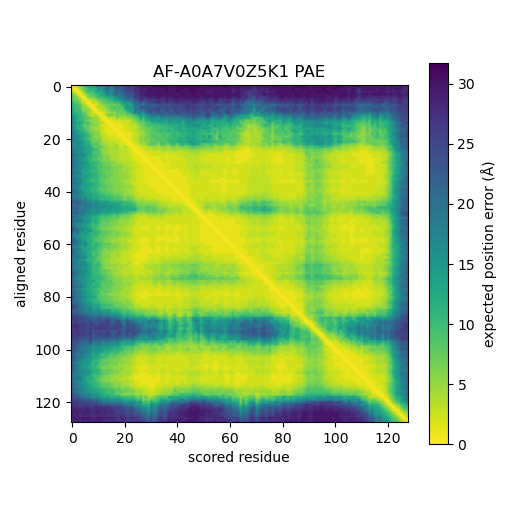. ARG A 1 85 ? -8.221 8.260 2.724 1.00 87.75 85 ARG A CA 1
ATOM 737 C C . ARG A 1 85 ? -9.532 8.921 2.321 1.00 87.75 85 ARG A C 1
ATOM 739 O O . ARG A 1 85 ? -10.375 9.169 3.186 1.00 87.75 85 ARG A O 1
ATOM 746 N N . SER A 1 86 ? -9.733 9.152 1.023 1.00 79.75 86 SER A N 1
ATOM 747 C CA . SER A 1 86 ? -10.983 9.712 0.490 1.00 79.75 86 SER A CA 1
ATOM 748 C C . SER A 1 86 ? -12.219 8.886 0.889 1.00 79.75 86 SER A C 1
ATOM 750 O O . SER A 1 86 ? -13.295 9.441 1.122 1.00 79.75 86 SER A O 1
ATOM 752 N N . GLN A 1 87 ? -12.058 7.569 1.055 1.00 76.06 87 GLN A N 1
ATOM 753 C CA . GLN A 1 87 ? -13.116 6.645 1.466 1.00 76.06 87 GLN A CA 1
ATOM 754 C C . GLN A 1 87 ? -13.160 6.402 2.985 1.00 76.06 87 GLN A C 1
ATOM 756 O O . GLN A 1 87 ? -14.217 6.06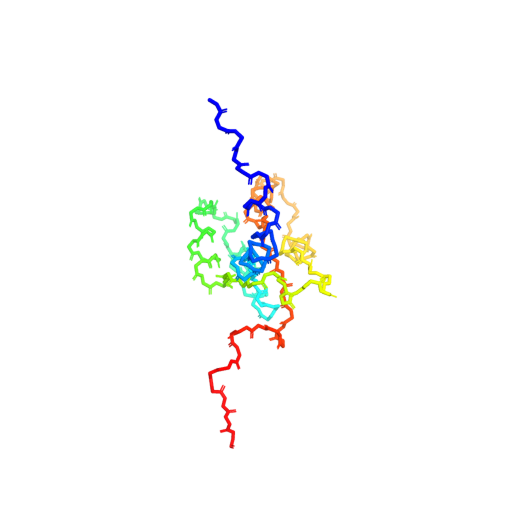1 3.524 1.00 76.06 87 GLN A O 1
ATOM 761 N N . LEU A 1 88 ? -12.037 6.589 3.683 1.00 77.88 88 LEU A N 1
ATOM 762 C CA . LEU A 1 88 ? -11.896 6.399 5.129 1.00 77.88 88 LEU A CA 1
ATOM 763 C C . LEU A 1 88 ? -12.503 7.563 5.933 1.00 77.88 88 LEU A C 1
ATOM 765 O O . LEU A 1 88 ? -13.148 7.327 6.953 1.00 77.88 88 LEU A O 1
ATOM 769 N N . ASN A 1 89 ? -12.371 8.805 5.448 1.00 66.62 89 ASN A N 1
ATOM 770 C CA . ASN A 1 89 ? -12.868 10.022 6.115 1.00 66.62 89 ASN A CA 1
ATOM 771 C C . ASN A 1 89 ? -14.390 10.028 6.366 1.00 66.62 89 ASN A C 1
ATOM 773 O O . ASN A 1 89 ? -14.869 10.772 7.214 1.00 66.62 89 ASN A O 1
ATOM 777 N N . LYS A 1 90 ? -15.163 9.187 5.668 1.00 58.72 90 LYS A N 1
ATOM 778 C CA . LYS A 1 90 ? -16.607 9.022 5.916 1.00 58.72 90 LYS A CA 1
ATOM 779 C C . LYS A 1 90 ? -16.923 8.178 7.160 1.00 58.72 90 LYS A C 1
ATOM 781 O O . LYS A 1 90 ? -18.062 8.192 7.608 1.00 58.72 90 LYS A O 1
ATOM 786 N N . ALA A 1 91 ? -15.956 7.419 7.680 1.00 55.03 91 ALA A N 1
ATOM 787 C CA . ALA A 1 91 ? -16.187 6.359 8.665 1.00 55.03 91 ALA A CA 1
ATOM 788 C C . ALA A 1 91 ? -15.602 6.635 10.063 1.00 55.03 91 ALA A C 1
ATOM 790 O O . ALA A 1 91 ? -15.877 5.869 10.982 1.00 55.03 91 ALA A O 1
ATOM 791 N N . LEU A 1 92 ? -14.783 7.678 10.243 1.00 61.19 92 LEU A N 1
ATOM 792 C CA . LEU A 1 92 ? -13.974 7.850 11.455 1.00 61.19 92 LEU A CA 1
ATOM 793 C C . LEU A 1 92 ? -14.145 9.266 12.025 1.00 61.19 92 LEU A C 1
ATOM 795 O O . LEU A 1 92 ? -13.575 10.223 11.512 1.00 61.19 92 LEU A O 1
ATOM 799 N N . SER A 1 93 ? -14.930 9.390 13.097 1.00 57.72 93 SER A N 1
ATOM 800 C CA . SER A 1 93 ? -15.112 10.627 13.879 1.00 57.72 93 SER A CA 1
ATOM 801 C C . SER A 1 93 ? -14.704 10.437 15.346 1.00 57.72 93 SER A C 1
ATOM 803 O O . SER A 1 93 ? -15.355 10.969 16.235 1.00 57.72 93 SER A O 1
ATOM 805 N N . ASP A 1 94 ? -13.636 9.674 15.603 1.00 56.62 94 ASP A N 1
ATOM 806 C CA . ASP A 1 94 ? -13.144 9.394 16.958 1.00 56.62 94 ASP A CA 1
ATOM 807 C C . ASP A 1 94 ? -11.631 9.641 17.079 1.00 56.62 94 ASP A C 1
ATOM 809 O O . ASP A 1 94 ? -10.814 9.011 16.401 1.00 56.62 94 ASP A O 1
ATOM 813 N N . GLY A 1 95 ? -11.239 10.528 18.001 1.00 54.72 95 GLY A N 1
ATOM 814 C CA . GLY A 1 95 ? -9.858 11.004 18.191 1.00 54.72 95 GLY A CA 1
ATOM 815 C C . GLY A 1 95 ? -8.828 9.938 18.599 1.00 54.72 95 GLY A C 1
ATOM 816 O O . GLY A 1 95 ? -7.629 10.196 18.586 1.00 54.72 95 GLY A O 1
ATOM 817 N N . LYS A 1 96 ? -9.249 8.703 18.910 1.00 58.94 96 LYS A N 1
ATOM 818 C CA . LYS A 1 96 ? -8.335 7.574 19.189 1.00 58.94 96 LYS A CA 1
ATOM 819 C C . LYS A 1 96 ? -7.688 6.999 17.916 1.00 58.94 96 LYS A C 1
ATOM 821 O O . LYS A 1 96 ? -6.784 6.168 18.003 1.00 58.94 96 LYS A O 1
ATOM 826 N N . ILE A 1 97 ? -8.158 7.418 16.741 1.00 66.50 97 ILE A N 1
ATOM 827 C CA . ILE A 1 97 ? -7.818 6.821 15.445 1.00 66.50 97 ILE A CA 1
ATOM 828 C C . ILE A 1 97 ? -6.756 7.635 14.689 1.00 66.50 97 ILE A C 1
ATOM 830 O O . ILE A 1 97 ? -6.068 7.080 13.836 1.00 66.50 97 ILE A O 1
ATOM 834 N N . GLU A 1 98 ? -6.526 8.900 15.054 1.00 68.06 98 GLU A N 1
ATOM 835 C CA . GLU A 1 98 ? -5.578 9.796 14.366 1.00 68.06 98 GLU A CA 1
ATOM 836 C C . GLU A 1 98 ? -4.152 9.224 14.282 1.00 68.06 98 GLU A C 1
ATOM 838 O O . GLU A 1 98 ? -3.563 9.182 13.203 1.00 68.06 98 GLU A O 1
ATOM 843 N N . ASN A 1 99 ? -3.624 8.664 15.378 1.00 73.88 99 ASN A N 1
ATOM 844 C CA . ASN A 1 99 ? -2.296 8.034 15.370 1.00 73.88 99 ASN A CA 1
ATOM 845 C C . ASN A 1 99 ? -2.235 6.794 14.459 1.00 73.88 99 ASN A C 1
ATOM 847 O O . ASN A 1 99 ? -1.214 6.526 13.829 1.00 73.88 99 ASN A O 1
ATOM 851 N N . LYS A 1 100 ? -3.328 6.025 14.364 1.00 77.62 100 LYS A N 1
ATOM 852 C CA . LYS A 1 100 ? -3.401 4.855 13.473 1.00 77.62 100 LYS A CA 1
ATOM 853 C C . LYS A 1 100 ? -3.539 5.270 12.006 1.00 77.62 100 LYS A C 1
ATOM 855 O O . LYS A 1 100 ? -2.971 4.602 11.149 1.00 77.62 100 LYS A O 1
ATOM 860 N N . ILE A 1 101 ? -4.233 6.375 11.731 1.00 81.81 101 ILE A N 1
ATOM 861 C CA . ILE A 1 101 ? -4.342 6.998 10.403 1.00 81.81 101 ILE A CA 1
ATOM 862 C C . ILE A 1 101 ? -2.969 7.473 9.928 1.00 81.81 101 ILE A C 1
ATOM 864 O O . ILE A 1 101 ? -2.574 7.125 8.822 1.00 81.81 101 ILE A O 1
ATOM 868 N N . SER A 1 102 ? -2.215 8.187 10.769 1.00 83.38 102 SER A N 1
ATOM 869 C CA . SER A 1 102 ? -0.859 8.638 10.420 1.00 83.38 102 SER A CA 1
ATOM 870 C C . SER A 1 102 ? 0.088 7.461 10.141 1.00 83.38 102 SER A C 1
ATOM 872 O O . SER A 1 102 ? 0.839 7.469 9.166 1.00 83.38 102 SER A O 1
ATOM 874 N N . ASN A 1 103 ? 0.000 6.389 10.936 1.00 89.19 103 ASN A N 1
ATOM 875 C CA . ASN A 1 103 ? 0.748 5.162 10.658 1.00 89.19 103 ASN A CA 1
ATOM 876 C C . ASN A 1 103 ? 0.326 4.517 9.331 1.00 89.19 103 ASN A C 1
ATOM 878 O O . ASN A 1 103 ? 1.182 4.071 8.575 1.00 89.19 103 ASN A O 1
ATOM 882 N N . LEU A 1 104 ? -0.974 4.472 9.032 1.00 90.62 104 LEU A N 1
ATOM 883 C CA . LEU A 1 104 ? -1.482 3.906 7.785 1.00 90.62 104 LEU A CA 1
ATOM 884 C C . LEU A 1 104 ? -1.026 4.705 6.557 1.00 90.62 104 LEU A C 1
ATOM 886 O O . LEU A 1 104 ? -0.631 4.100 5.565 1.00 90.62 104 LEU A O 1
ATOM 890 N N . GLU A 1 105 ? -1.024 6.034 6.636 1.00 93.06 105 GLU A N 1
ATOM 891 C CA . GLU A 1 105 ? -0.438 6.904 5.611 1.00 93.06 105 GLU A CA 1
ATOM 892 C C . GLU A 1 105 ? 1.021 6.521 5.340 1.00 93.06 105 GLU A C 1
ATOM 894 O O . GLU A 1 105 ? 1.405 6.280 4.195 1.00 93.06 105 GLU A O 1
ATOM 899 N N . SER A 1 106 ? 1.814 6.361 6.404 1.00 94.00 106 SER A N 1
ATOM 900 C CA . SER A 1 106 ? 3.202 5.912 6.289 1.00 94.00 106 SER A CA 1
ATOM 901 C C . SER A 1 106 ? 3.319 4.512 5.673 1.00 94.00 106 SER A C 1
ATOM 903 O O . SER A 1 106 ? 4.207 4.287 4.853 1.00 94.00 106 SER A O 1
ATOM 905 N N . TYR A 1 107 ? 2.427 3.582 6.019 1.00 95.50 107 TYR A N 1
ATOM 906 C CA . TYR A 1 107 ? 2.446 2.210 5.498 1.00 95.50 107 TYR A CA 1
ATOM 907 C C . TYR A 1 107 ? 2.083 2.126 4.012 1.00 95.50 107 TYR A C 1
ATOM 909 O O . TYR A 1 107 ? 2.620 1.278 3.302 1.00 95.50 107 TYR A O 1
ATOM 917 N N . CYS A 1 108 ? 1.194 3.000 3.541 1.00 95.81 108 CYS A N 1
ATOM 918 C CA . CYS A 1 108 ? 0.804 3.095 2.135 1.00 95.81 108 CYS A CA 1
ATOM 919 C C . CYS A 1 108 ? 1.839 3.830 1.264 1.00 95.81 108 CYS A C 1
ATOM 921 O O . CYS A 1 108 ? 1.705 3.845 0.039 1.00 95.81 108 CYS A O 1
ATOM 923 N N . SER A 1 109 ? 2.850 4.455 1.873 1.00 95.25 109 SER A N 1
ATOM 924 C CA . SER A 1 109 ? 3.856 5.237 1.158 1.00 95.25 109 SER A CA 1
ATOM 925 C C . SER A 1 109 ? 4.621 4.394 0.133 1.00 95.25 109 SER A C 1
ATOM 927 O O . SER A 1 109 ? 5.070 3.283 0.415 1.00 95.25 109 SER A O 1
ATOM 929 N N . GLY A 1 110 ? 4.769 4.935 -1.079 1.00 94.50 110 GLY A N 1
ATOM 930 C CA . GLY A 1 110 ? 5.455 4.269 -2.189 1.00 94.50 110 GLY A CA 1
ATOM 931 C C . GLY A 1 110 ? 4.657 3.153 -2.872 1.00 94.50 110 GLY A C 1
ATOM 932 O O . GLY A 1 110 ? 5.220 2.474 -3.730 1.00 94.50 110 GLY A O 1
ATOM 933 N N . ILE A 1 111 ? 3.380 2.963 -2.516 1.00 97.25 111 ILE A N 1
ATOM 934 C CA . ILE A 1 111 ? 2.461 2.039 -3.189 1.00 97.25 111 ILE A CA 1
ATOM 935 C C . ILE A 1 111 ? 1.503 2.844 -4.070 1.00 97.25 111 ILE A C 1
ATOM 937 O O . ILE A 1 111 ? 0.800 3.734 -3.588 1.00 97.25 111 ILE A O 1
ATOM 941 N N . TRP A 1 112 ? 1.455 2.504 -5.353 1.00 96.44 112 TRP A N 1
ATOM 942 C CA . TRP A 1 112 ? 0.667 3.218 -6.359 1.00 96.44 112 TRP A CA 1
ATOM 943 C C . TRP A 1 112 ? -0.532 2.396 -6.824 1.00 96.44 112 TRP A C 1
ATOM 945 O O . TRP A 1 112 ? -0.466 1.168 -6.890 1.00 96.44 112 TRP A O 1
ATOM 955 N N . VAL A 1 113 ? -1.631 3.061 -7.165 1.00 95.56 113 VAL A N 1
ATOM 956 C CA . VAL A 1 113 ? -2.801 2.414 -7.761 1.00 95.56 113 VAL A CA 1
ATOM 957 C C . VAL A 1 113 ? -2.668 2.459 -9.275 1.00 95.56 113 VAL A C 1
ATOM 959 O O . VAL A 1 113 ? -2.477 3.526 -9.855 1.00 95.56 113 VAL A O 1
ATOM 962 N N . ILE A 1 114 ? -2.785 1.299 -9.916 1.00 94.56 114 ILE A N 1
ATOM 963 C CA . ILE A 1 114 ? -2.786 1.179 -11.375 1.00 94.56 114 ILE A CA 1
ATOM 964 C C . ILE A 1 114 ? -4.178 0.777 -11.885 1.00 94.56 114 ILE A C 1
ATOM 966 O O . ILE A 1 114 ? -4.875 0.003 -11.219 1.00 94.56 114 ILE A O 1
ATOM 970 N N . PRO A 1 115 ? -4.590 1.246 -13.077 1.00 91.06 115 PRO A N 1
ATOM 971 C CA . PRO A 1 115 ? -5.813 0.790 -13.723 1.00 91.06 115 PRO A CA 1
ATOM 972 C C . PRO A 1 115 ? -5.850 -0.733 -13.865 1.00 91.06 115 PRO A C 1
ATOM 974 O O . PRO A 1 115 ? -4.850 -1.359 -14.222 1.00 91.06 115 PRO A O 1
ATOM 977 N N . LYS A 1 116 ? -7.033 -1.329 -13.680 1.00 88.31 116 LYS A N 1
ATOM 978 C CA . LYS A 1 116 ? -7.238 -2.779 -13.841 1.00 88.31 116 LYS A CA 1
ATOM 979 C C . LYS A 1 116 ? -6.757 -3.299 -15.202 1.00 88.31 116 LYS A C 1
ATOM 981 O O . LYS A 1 116 ? -6.226 -4.396 -15.283 1.00 88.31 116 LYS A O 1
ATOM 986 N N . SER A 1 117 ? -6.935 -2.521 -16.270 1.00 85.75 117 SER A N 1
ATOM 987 C CA . SER A 1 117 ? -6.518 -2.897 -17.629 1.00 85.75 117 SER A CA 1
ATOM 988 C C . SER A 1 117 ? -5.004 -3.045 -17.794 1.00 85.75 117 SER A C 1
ATOM 990 O O . SER A 1 117 ? -4.562 -3.729 -18.712 1.00 85.75 117 SER A O 1
ATOM 992 N N . LEU A 1 118 ? -4.216 -2.403 -16.930 1.00 82.69 118 LEU A N 1
ATOM 993 C CA . LEU A 1 118 ? -2.756 -2.454 -16.951 1.00 82.69 118 LEU A CA 1
ATOM 994 C C . LEU A 1 118 ? -2.195 -3.439 -15.933 1.00 82.69 118 LEU A C 1
ATOM 996 O O . LEU A 1 118 ? -0.984 -3.658 -15.893 1.00 82.69 118 LEU A O 1
ATOM 1000 N N . SER A 1 119 ? -3.052 -4.004 -15.085 1.00 75.00 119 SER A N 1
ATOM 1001 C CA . SER A 1 119 ? -2.598 -4.898 -14.045 1.00 75.00 119 SER A CA 1
ATOM 1002 C C . SER A 1 119 ? -2.254 -6.259 -14.643 1.00 75.00 119 SER A C 1
ATOM 1004 O O . SER A 1 119 ? -3.023 -6.892 -15.368 1.00 75.00 119 SER A O 1
ATOM 1006 N N . SER A 1 120 ? -1.056 -6.738 -14.326 1.00 70.12 120 SER A N 1
ATOM 1007 C CA . SER A 1 120 ? -0.574 -8.066 -14.714 1.00 70.12 120 SER A CA 1
ATOM 1008 C C . SER A 1 120 ? -1.345 -9.207 -14.037 1.00 70.12 120 SER A C 1
ATOM 1010 O O . SER A 1 120 ? -1.178 -10.367 -14.407 1.00 70.12 120 SER A O 1
ATOM 1012 N N . PHE A 1 121 ? -2.266 -8.884 -13.121 1.00 57.31 121 PHE A N 1
ATOM 1013 C CA . PHE A 1 121 ? -3.228 -9.805 -12.514 1.00 57.31 121 PHE A CA 1
ATOM 1014 C C . PHE A 1 121 ? -4.273 -10.374 -13.508 1.00 57.31 121 PHE A C 1
ATOM 1016 O O . PHE A 1 121 ? -5.115 -11.168 -13.093 1.00 57.31 121 PHE A O 1
ATOM 1023 N N . GLY A 1 122 ? -4.246 -9.984 -14.794 1.00 46.84 122 GLY A N 1
ATOM 1024 C CA . GLY A 1 122 ? -5.307 -10.260 -15.776 1.00 46.84 122 GLY A CA 1
ATOM 1025 C C . GLY A 1 122 ? -5.018 -11.209 -16.953 1.00 46.84 122 GLY A C 1
ATOM 1026 O O . GLY A 1 122 ? -5.924 -11.405 -17.752 1.00 46.84 122 GLY A O 1
ATOM 1027 N N . ASN A 1 123 ? -3.834 -11.823 -17.094 1.00 40.25 123 ASN A N 1
ATOM 1028 C CA . ASN A 1 123 ? -3.533 -12.732 -18.225 1.00 40.25 123 ASN A CA 1
ATOM 1029 C C . ASN A 1 123 ? -3.359 -14.206 -17.806 1.00 40.25 123 ASN A C 1
ATOM 1031 O O . ASN A 1 123 ? -2.423 -14.889 -18.220 1.00 40.25 123 ASN A O 1
ATOM 1035 N N . SER A 1 124 ? -4.289 -14.724 -17.004 1.00 42.41 124 SER A N 1
ATOM 1036 C CA . SER A 1 124 ? -4.423 -16.166 -16.756 1.00 42.41 124 SER A CA 1
ATOM 1037 C C . SER A 1 124 ? -5.901 -16.570 -16.709 1.00 42.41 124 SER A C 1
ATOM 1039 O O . SER A 1 124 ? -6.524 -16.490 -15.654 1.00 42.41 124 SER A O 1
ATOM 1041 N N . GLY A 1 125 ? -6.430 -17.012 -17.863 1.00 43.56 125 GLY A N 1
ATOM 1042 C CA . GLY A 1 125 ? -7.818 -17.463 -18.094 1.00 43.56 125 GLY A CA 1
ATOM 1043 C C . GLY A 1 125 ? -8.766 -16.280 -18.331 1.00 43.56 125 GLY A C 1
ATOM 1044 O O . GLY A 1 125 ? -8.822 -15.381 -17.509 1.00 43.56 125 GLY A O 1
ATOM 1045 N N . ILE A 1 126 ? -9.537 -16.163 -19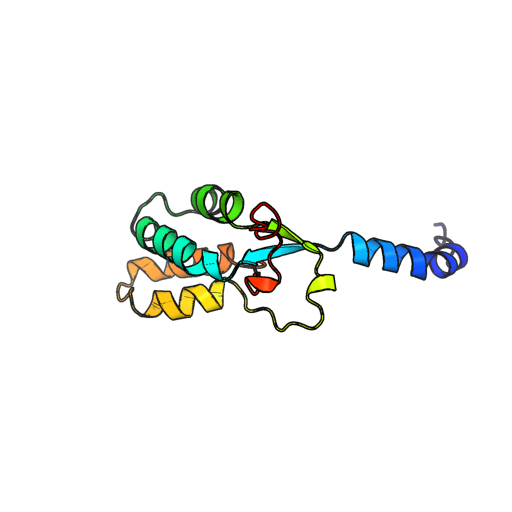.412 1.00 40.69 126 ILE A N 1
ATOM 1046 C CA . ILE A 1 126 ? -10.352 -17.148 -20.129 1.00 40.69 126 ILE A CA 1
ATOM 1047 C C . ILE A 1 126 ? -10.438 -16.664 -21.591 1.00 40.69 126 ILE A C 1
ATOM 1049 O O . ILE A 1 126 ? -10.908 -15.556 -21.835 1.00 40.69 126 ILE A O 1
ATOM 1053 N N . THR A 1 127 ? -9.984 -17.461 -22.559 1.00 41.91 127 THR A N 1
ATOM 1054 C CA . THR A 1 127 ? -10.522 -17.382 -23.927 1.00 41.91 127 THR A CA 1
ATOM 1055 C C . THR A 1 127 ? -11.751 -18.279 -23.960 1.00 41.91 127 THR A C 1
ATOM 1057 O O . THR A 1 127 ? -11.619 -19.475 -23.685 1.00 41.91 127 THR A O 1
ATOM 1060 N N . GLU A 1 128 ? -12.916 -17.675 -24.203 1.00 35.50 128 GLU A N 1
ATOM 1061 C CA . GLU A 1 128 ? -14.147 -18.369 -24.614 1.00 35.50 128 GLU A CA 1
ATOM 1062 C C . GLU A 1 128 ? -13.941 -19.158 -25.915 1.00 35.50 128 GLU A C 1
ATOM 1064 O O . GLU A 1 128 ? -13.112 -18.723 -26.752 1.00 35.50 128 GLU A O 1
#

Solvent-accessible surface area (backbone atoms only — not comparable to full-atom values): 7684 Å² total; per-residue (Å²): 135,77,74,73,50,65,65,61,51,61,73,40,41,67,58,50,50,49,50,51,53,69,68,39,60,40,40,33,31,39,49,85,48,48,64,60,52,46,51,56,46,65,69,32,65,82,42,90,69,59,44,70,71,44,45,46,58,70,42,40,73,71,55,49,43,78,41,52,44,70,84,45,72,89,54,90,65,48,48,41,38,61,66,43,47,73,63,44,68,82,76,65,92,55,87,88,43,55,69,58,50,56,50,47,46,61,69,32,58,78,29,30,38,39,59,56,91,76,33,84,89,65,85,75,82,81,86,131

Mean predicted aligned error: 9.52 Å

Organism: NCBI:txid2052148

Secondary structure (DSSP, 8-state):
-----HHHHHHHHHHHHHHHHHH-EEEEEEGGGHHHHHHHHHHHHTSTT-SHHHHIIIIIHHH-EEEEGGGGTTS-PEEHHHHHHHHHTTT---TTSHHHHHHHHHHHTTEEEE-GGG-GGG-SS---

Sequence (128 aa):
MRILDAGYVSENMDEAHKLFREIYTIMVVSEDKVEHILQKIKDAVFSDRFNWLWFKKEIIAEYVINENMWRYKEYDLEPLWEKIRSQLNKALSDGKIENKISNLESYCSGIWVIPKSLSSFGNSGITE

Radius of gyration: 19.62 Å; Cα contacts (8 Å, |Δi|>4): 115; chains: 1; bounding box: 59×29×44 Å

Foldseek 3Di:
DDPPPPVVCVVCVVVVVVVCQVPAKFKEFEPVCLVVLLVVCVVPLPDPPQDLVCCCVVPCVPTIDIDRCVLCPVPPWDQSLVVNVVVCVVPDPDPVRVVSNVRVSVSSPRYTYDYNVPDPVPPDDDDD